Protein AF-A0A9Q8UTH2-F1 (afdb_monomer)

Solvent-accessible surface area (backbone atoms only — not comparable to full-atom values): 9030 Å² total; per-residue (Å²): 132,86,81,81,77,79,78,85,74,54,68,73,55,55,53,51,48,54,49,22,50,46,26,46,75,67,37,92,42,73,67,42,25,50,50,14,50,52,49,45,52,50,52,53,49,50,52,51,49,47,54,49,46,64,74,64,60,89,69,87,88,77,97,66,92,69,80,72,89,77,57,84,77,75,47,61,36,43,33,30,41,38,49,77,86,59,91,67,70,48,79,45,80,44,46,43,81,40,36,44,54,57,54,39,50,54,43,27,70,78,68,70,44,57,58,93,32,58,41,47,28,46,94,87,43,71,69,53,80,79,38,47,40,56,80,69,66,72,50,74,71,35,66,32,40,34,44,74,58,86,128

Nearest PDB structures (foldseek):
  6nya-assembly1_B  TM=9.283E-01  e=2.076E-08  Triticum aestivum
  7sbi-assembly2_B  TM=9.547E-01  e=2.253E-07  Gallus gallus
  7sbi-assembly1_A  TM=9.541E-01  e=3.283E-07  Gallus gallus
  5jne-assembly2_E  TM=8.008E-01  e=1.250E-05  Saccharomyces cerevisiae S288C
  2kd0-assembly1_A  TM=7.351E-01  e=2.341E-05  Arabidopsis thaliana

Foldseek 3Di:
DDDPPPPPDDLVLVVQLVCLVCQLVVPPDPVSNVVSVVSVVVSVVVVVVVVVCVVVPPDDDDPDDDDDPPCPVVFWAWEWEAEPVDDDIDIDIDGQFDWPVVVLVVCCRPVVADSVQWWKDFPNDTGDGPDGNVVVVQHHHGYIYTYGDDD

Secondary structure (DSSP, 8-state):
----------HHHHHHHHHHHHHHHH-SSHHHHHHHHHHHHHHHHHHHHHHHHHHH-SSS---S-PPPTTGGGSSEEEEEEEETT-S-PEEEEEETT-BHHHHHHHHHHHH---GGGEEEEETTEEPPTT-BGGGGT--TTEEEEEEEPP-

Sequence (151 aa):
MPINITIHTNWLTRRNIRHAQNEIEYGTTSAQRDAGRRALEKIAMEEIMESVKKAIGDSDNEIKSAPPAPARKALQVRIYVEPDFGGGRLGLWIKKEDTVQHLKNIILEEMEVPIERQRLLYLGSEFQDGQRMDRYHVDHDAVIELRVRMG

InterPro domains:
  IPR000626 Ubiquitin-like domain [PF00240] (90-150)
  IPR000626 Ubiquitin-like domain [PS50053] (75-151)
  IPR000626 Ubiquitin-like domain [SM00213] (77-149)
  IPR019954 Ubiquitin conserved site [PS00299] (104-129)
  IPR029071 Ubiquitin-like domain superfamily [SSF54236] (85-150)

Mean predicted aligned error: 15.64 Å

Organism: Passalora fulva (NCBI:txid5499)

pLDDT: mean 73.89, std 17.93, range [25.5, 95.31]

Structure (mmCIF, N/CA/C/O backbone):
data_AF-A0A9Q8UTH2-F1
#
_entry.id   AF-A0A9Q8UTH2-F1
#
loop_
_atom_site.group_PDB
_atom_site.id
_atom_site.type_symbol
_atom_site.label_atom_id
_atom_site.label_alt_id
_atom_site.label_comp_id
_atom_site.label_asym_id
_atom_site.label_entity_id
_atom_site.label_seq_id
_atom_site.pdbx_PDB_ins_code
_atom_site.Cartn_x
_atom_site.Cartn_y
_atom_site.Cartn_z
_atom_site.occupancy
_atom_site.B_iso_or_equiv
_atom_site.auth_seq_id
_atom_site.auth_comp_id
_atom_site.auth_asym_id
_atom_site.auth_atom_id
_atom_site.pdbx_PDB_model_num
ATOM 1 N N . MET A 1 1 ? 16.403 -10.011 28.851 1.00 35.34 1 MET A N 1
ATOM 2 C CA . MET A 1 1 ? 16.283 -9.137 27.664 1.00 35.34 1 MET A CA 1
ATOM 3 C C . MET A 1 1 ? 14.804 -9.063 27.318 1.00 35.34 1 MET A C 1
ATOM 5 O O . MET A 1 1 ? 14.230 -10.131 27.135 1.00 35.34 1 MET A O 1
ATOM 9 N N . PRO A 1 2 ? 14.147 -7.891 27.339 1.00 30.39 2 PRO A N 1
ATOM 10 C CA . PRO A 1 2 ? 12.735 -7.817 26.983 1.00 30.39 2 PRO A CA 1
ATOM 11 C C . PRO A 1 2 ? 12.578 -8.087 25.483 1.00 30.39 2 PRO A C 1
ATOM 13 O O . PRO A 1 2 ? 13.262 -7.485 24.656 1.00 30.39 2 PRO A O 1
ATOM 16 N N . ILE A 1 3 ? 11.710 -9.039 25.148 1.00 27.36 3 ILE A N 1
ATOM 17 C CA . ILE A 1 3 ? 11.340 -9.349 23.770 1.00 27.36 3 ILE A CA 1
ATOM 18 C C . ILE A 1 3 ? 10.485 -8.178 23.292 1.00 27.36 3 ILE A C 1
ATOM 20 O O . ILE A 1 3 ? 9.372 -7.978 23.773 1.00 27.36 3 ILE A O 1
ATOM 24 N N . ASN A 1 4 ? 11.033 -7.370 22.390 1.00 25.50 4 ASN A N 1
ATOM 25 C CA . ASN A 1 4 ? 10.319 -6.251 21.796 1.00 25.50 4 ASN A CA 1
ATOM 26 C C . ASN A 1 4 ? 9.349 -6.817 20.748 1.00 25.50 4 ASN A C 1
ATOM 28 O O . ASN A 1 4 ? 9.720 -7.039 19.596 1.00 25.50 4 ASN A O 1
ATOM 32 N N . ILE A 1 5 ? 8.132 -7.160 21.175 1.00 31.03 5 ILE A N 1
ATOM 33 C CA . ILE A 1 5 ? 7.080 -7.636 20.274 1.00 31.03 5 ILE A CA 1
ATOM 34 C C . ILE A 1 5 ? 6.469 -6.402 19.615 1.00 31.03 5 ILE A C 1
ATOM 36 O O . ILE A 1 5 ? 5.570 -5.765 20.155 1.00 31.03 5 ILE A O 1
ATOM 40 N N . THR A 1 6 ? 6.983 -6.031 18.446 1.00 37.22 6 THR A N 1
ATOM 41 C CA . THR A 1 6 ? 6.337 -5.027 17.601 1.00 37.22 6 THR A CA 1
ATOM 42 C C . THR A 1 6 ? 5.067 -5.642 17.015 1.00 37.22 6 THR A C 1
ATOM 44 O O . THR A 1 6 ? 5.124 -6.437 16.076 1.00 37.22 6 THR A O 1
ATOM 47 N N . ILE A 1 7 ? 3.912 -5.311 17.595 1.00 40.88 7 ILE A N 1
ATOM 48 C CA . ILE A 1 7 ? 2.605 -5.722 17.075 1.00 40.88 7 ILE A CA 1
ATOM 49 C C . ILE A 1 7 ? 2.335 -4.903 15.808 1.00 40.88 7 ILE A C 1
ATOM 51 O O . ILE A 1 7 ? 2.102 -3.695 15.857 1.00 40.88 7 ILE A O 1
ATOM 55 N N . HIS A 1 8 ? 2.406 -5.552 14.646 1.00 39.31 8 HIS A N 1
ATOM 56 C CA . HIS A 1 8 ? 1.970 -4.959 13.384 1.00 39.31 8 HIS A CA 1
ATOM 57 C C . HIS A 1 8 ? 0.437 -4.902 13.377 1.00 39.31 8 HIS A C 1
ATOM 59 O O . HIS A 1 8 ? -0.222 -5.834 12.930 1.00 39.31 8 HIS A O 1
ATOM 65 N N . THR A 1 9 ? -0.133 -3.823 13.909 1.00 52.94 9 THR A N 1
ATOM 66 C CA . THR A 1 9 ? -1.584 -3.599 13.900 1.00 52.94 9 THR A CA 1
ATOM 67 C C . THR A 1 9 ? -2.084 -3.302 12.483 1.00 52.94 9 THR A C 1
ATOM 69 O O . THR A 1 9 ? -1.476 -2.507 11.762 1.00 52.94 9 THR A O 1
ATOM 72 N N . ASN A 1 10 ? -3.182 -3.954 12.085 1.00 54.06 10 ASN A N 1
ATOM 73 C CA . ASN A 1 10 ? -3.866 -3.752 10.803 1.00 54.06 10 ASN A CA 1
ATOM 74 C C . ASN A 1 10 ? -4.514 -2.349 10.733 1.00 54.06 10 ASN A C 1
ATOM 76 O O . ASN A 1 10 ? -4.813 -1.734 11.759 1.00 54.06 10 ASN A O 1
ATOM 80 N N . TRP A 1 11 ? -4.740 -1.831 9.529 1.00 47.88 11 TRP A N 1
ATOM 81 C CA . TRP A 1 11 ? -5.174 -0.456 9.270 1.00 47.88 11 TRP A CA 1
ATOM 82 C C . TRP A 1 11 ? -6.530 -0.092 9.893 1.00 47.88 11 TRP A C 1
ATOM 84 O O . TRP A 1 11 ? -6.664 0.967 10.513 1.00 47.88 11 TRP A O 1
ATOM 94 N N . LEU A 1 12 ? -7.508 -1.007 9.824 1.00 45.81 12 LEU A N 1
ATOM 95 C CA . LEU A 1 12 ? -8.828 -0.859 10.451 1.00 45.81 12 LEU A CA 1
ATOM 96 C C . LEU A 1 12 ? -8.674 -0.624 11.953 1.00 45.81 12 LEU A C 1
ATOM 98 O O . LEU A 1 12 ? -9.324 0.243 12.535 1.00 45.81 12 LEU A O 1
ATOM 102 N N . THR A 1 13 ? -7.753 -1.361 12.566 1.00 63.75 13 THR A N 1
ATOM 103 C CA . THR A 1 13 ? -7.455 -1.277 13.991 1.00 63.75 13 THR A CA 1
ATOM 104 C C . THR A 1 13 ? -6.806 0.061 14.337 1.00 63.75 13 THR A C 1
ATOM 106 O O . THR A 1 13 ? -7.239 0.716 15.279 1.00 63.75 13 THR A O 1
ATOM 109 N N . ARG A 1 14 ? -5.844 0.544 13.537 1.00 64.31 14 ARG A N 1
ATOM 110 C CA . ARG A 1 14 ? -5.199 1.858 13.747 1.00 64.31 14 ARG A CA 1
ATOM 111 C C . ARG A 1 14 ? -6.181 3.024 13.630 1.00 64.31 14 ARG A C 1
ATOM 113 O O . ARG A 1 14 ? -6.168 3.921 14.473 1.00 64.31 14 ARG A O 1
ATOM 120 N N . ARG A 1 15 ? -7.057 2.999 12.621 1.00 61.31 15 ARG A N 1
ATOM 121 C CA . ARG A 1 15 ? -8.100 4.017 12.421 1.00 61.31 15 ARG A CA 1
ATOM 122 C C . ARG A 1 15 ? -9.114 4.020 13.566 1.00 61.31 15 ARG A C 1
ATOM 124 O O . ARG A 1 15 ? -9.437 5.087 14.085 1.00 61.31 15 ARG A O 1
ATOM 131 N N . ASN A 1 16 ? -9.566 2.842 13.998 1.00 67.75 16 ASN A N 1
ATOM 132 C CA . ASN A 1 16 ? -10.516 2.712 15.104 1.00 67.75 16 ASN A CA 1
ATOM 133 C C . ASN A 1 16 ? -9.908 3.146 16.446 1.00 67.75 16 ASN A C 1
ATOM 135 O O . ASN A 1 16 ? -10.586 3.810 17.226 1.00 67.75 16 ASN A O 1
ATOM 139 N N . ILE A 1 17 ? -8.625 2.854 16.691 1.00 73.12 17 ILE A N 1
ATOM 140 C CA . ILE A 1 17 ? -7.897 3.346 17.871 1.00 73.12 17 ILE A CA 1
ATOM 141 C C . ILE A 1 17 ? -7.834 4.874 17.859 1.00 73.12 17 ILE A C 1
ATOM 143 O O . ILE A 1 17 ? -8.154 5.502 18.864 1.00 73.12 17 ILE A O 1
ATOM 147 N N . ARG A 1 18 ? -7.477 5.482 16.721 1.00 69.69 18 ARG A N 1
ATOM 148 C CA . ARG A 1 18 ? -7.377 6.942 16.595 1.00 69.69 18 ARG A CA 1
ATOM 149 C C . ARG A 1 18 ? -8.727 7.631 16.808 1.00 69.69 18 ARG A C 1
ATOM 151 O O . ARG A 1 18 ? -8.786 8.651 17.485 1.00 69.69 18 ARG A O 1
ATOM 158 N N . HIS A 1 19 ? -9.809 7.059 16.280 1.00 69.25 19 HIS A N 1
ATOM 159 C CA . HIS A 1 19 ? -11.166 7.559 16.510 1.00 69.25 19 HIS A CA 1
ATOM 160 C C . HIS A 1 19 ? -11.571 7.449 17.985 1.00 69.25 19 HIS A C 1
ATOM 162 O O . HIS A 1 19 ? -12.010 8.430 18.578 1.00 69.25 19 HIS A O 1
ATOM 168 N N . ALA A 1 20 ? -11.350 6.287 18.601 1.00 72.38 20 ALA A N 1
ATOM 169 C CA . ALA A 1 20 ? -11.691 6.059 20.000 1.00 72.38 20 ALA A CA 1
ATOM 170 C C . ALA A 1 20 ? -10.867 6.945 20.956 1.00 72.38 20 ALA A C 1
ATOM 172 O O . ALA A 1 20 ? -11.402 7.463 21.932 1.00 72.38 20 ALA A O 1
ATOM 173 N N . GLN A 1 21 ? -9.587 7.189 20.655 1.00 71.50 21 GLN A N 1
ATOM 174 C CA . GLN A 1 21 ? -8.749 8.153 21.379 1.00 71.50 21 GLN A CA 1
ATOM 175 C C . GLN A 1 21 ? -9.274 9.586 21.234 1.00 71.50 21 GLN A C 1
ATOM 177 O O . GLN A 1 21 ? -9.373 10.304 22.227 1.00 71.50 21 GLN A O 1
ATOM 182 N N . ASN A 1 22 ? -9.686 9.978 20.026 1.00 68.81 22 ASN A N 1
ATOM 183 C CA . ASN A 1 22 ? -10.282 11.285 19.768 1.00 68.81 22 ASN A CA 1
ATOM 184 C C . ASN A 1 22 ? -11.600 11.484 20.546 1.00 68.81 22 ASN A C 1
ATOM 186 O O . ASN A 1 22 ? -11.848 12.565 21.070 1.00 68.81 22 ASN A O 1
ATOM 190 N N . GLU A 1 23 ? -12.420 10.440 20.694 1.00 74.81 23 GLU A N 1
ATOM 191 C CA . GLU A 1 23 ? -13.649 10.479 21.503 1.00 74.81 23 GLU A CA 1
ATOM 192 C C . GLU A 1 23 ? -13.378 10.587 23.012 1.00 74.81 23 GLU A C 1
ATOM 194 O O . GLU A 1 23 ? -14.158 11.207 23.737 1.00 74.81 23 GLU A O 1
ATOM 199 N N . ILE A 1 24 ? -12.263 10.037 23.499 1.00 70.06 24 ILE A N 1
ATOM 200 C CA . ILE A 1 24 ? -11.832 10.180 24.899 1.00 70.06 24 ILE A CA 1
ATOM 201 C C . ILE A 1 24 ? -11.295 11.592 25.160 1.00 70.06 24 ILE A C 1
ATOM 203 O O . ILE A 1 24 ? -11.647 12.210 26.169 1.00 70.06 24 ILE A O 1
ATOM 207 N N . GLU A 1 25 ? -10.463 12.106 24.257 1.00 72.06 25 GLU A N 1
ATOM 208 C CA . GLU A 1 25 ? -9.769 13.386 24.415 1.00 72.06 25 GLU A CA 1
ATOM 209 C C . GLU A 1 25 ? -10.712 14.578 24.175 1.00 72.06 25 GLU A C 1
ATOM 211 O O . GLU A 1 25 ? -10.821 15.474 25.017 1.00 72.06 25 GLU A O 1
ATOM 216 N N . TYR A 1 26 ? -11.498 14.534 23.096 1.00 72.62 26 TYR A N 1
ATOM 217 C CA . TYR A 1 26 ? -12.342 15.643 22.632 1.00 72.62 26 TYR A CA 1
ATOM 218 C C . TYR A 1 26 ? -13.848 15.405 22.811 1.00 72.62 26 TYR A C 1
ATOM 220 O O . TYR A 1 26 ? -14.659 16.247 22.424 1.00 72.62 26 TYR A O 1
ATOM 228 N N . GLY A 1 27 ? -14.257 14.286 23.418 1.00 71.19 27 GLY A N 1
ATOM 229 C CA . GLY A 1 27 ? -15.665 14.006 23.700 1.00 71.19 27 GLY A CA 1
ATOM 230 C C . GLY A 1 27 ? -16.301 15.083 24.580 1.00 71.19 27 GLY A C 1
ATOM 231 O O . GLY A 1 27 ? -15.842 15.362 25.687 1.00 71.19 27 GLY A O 1
ATOM 232 N N . THR A 1 28 ? -17.391 15.681 24.102 1.00 72.31 28 THR A N 1
ATOM 233 C CA . THR A 1 28 ? -18.099 16.762 24.817 1.00 72.31 28 THR A CA 1
ATOM 234 C C . THR A 1 28 ? -18.967 16.248 25.964 1.00 72.31 28 THR A C 1
ATOM 236 O O . THR A 1 28 ? -19.280 16.989 26.894 1.00 72.31 28 THR A O 1
ATOM 239 N N . THR A 1 29 ? -19.322 14.962 25.932 1.00 80.75 29 THR A N 1
ATOM 240 C CA . THR A 1 29 ? -20.180 14.314 26.928 1.00 80.75 29 THR A CA 1
ATOM 241 C C . THR A 1 29 ? -19.471 13.144 27.602 1.00 80.75 29 THR A C 1
ATOM 243 O O . THR A 1 29 ? -18.635 12.467 27.000 1.00 80.75 29 THR A O 1
ATOM 246 N N . SER A 1 30 ? -19.838 12.861 28.857 1.00 76.06 30 SER A N 1
ATOM 247 C CA . SER A 1 30 ? -19.308 11.697 29.587 1.00 76.06 30 SER A CA 1
ATOM 248 C C . SER A 1 30 ? -19.567 10.387 28.838 1.00 76.06 30 SER A C 1
ATOM 250 O O . SER A 1 30 ? -18.696 9.527 28.800 1.00 76.06 30 SER A O 1
ATOM 252 N N . ALA A 1 31 ? -20.728 10.265 28.186 1.00 79.00 31 ALA A N 1
ATOM 253 C CA . ALA A 1 31 ? -21.092 9.090 27.400 1.00 79.00 31 ALA A CA 1
ATOM 254 C C . ALA A 1 31 ? -20.175 8.878 26.182 1.00 79.00 31 ALA A C 1
ATOM 256 O O . ALA A 1 31 ? -19.817 7.741 25.893 1.00 79.00 31 ALA A O 1
ATOM 257 N N . GLN A 1 32 ? -19.753 9.951 25.500 1.00 69.25 32 GLN A N 1
ATOM 258 C CA . GLN A 1 32 ? -18.815 9.863 24.371 1.00 69.25 32 GLN A CA 1
ATOM 259 C C . GLN A 1 32 ? -17.421 9.412 24.818 1.00 69.25 32 GLN A C 1
ATOM 261 O O . GLN A 1 32 ? -16.828 8.532 24.199 1.00 69.25 32 GLN A O 1
ATOM 266 N N . ARG A 1 33 ? -16.925 9.946 25.939 1.00 71.38 33 ARG A N 1
ATOM 267 C CA . ARG A 1 33 ? -15.632 9.524 26.495 1.00 71.38 33 ARG A CA 1
ATOM 268 C C . ARG A 1 33 ? -15.659 8.071 26.978 1.00 71.38 33 ARG A C 1
ATOM 270 O O . ARG A 1 33 ? -14.694 7.339 26.772 1.00 71.38 33 ARG A O 1
ATOM 277 N N . ASP A 1 34 ? -16.764 7.638 27.589 1.00 79.56 34 ASP A N 1
ATOM 278 C CA . ASP A 1 34 ? -16.972 6.237 27.976 1.00 79.56 34 ASP A CA 1
ATOM 279 C C . ASP A 1 34 ? -17.105 5.301 26.770 1.00 79.56 34 ASP A C 1
ATOM 281 O O . ASP A 1 34 ? -16.583 4.186 26.804 1.00 79.56 34 ASP A O 1
ATOM 285 N N . ALA A 1 35 ? -17.746 5.745 25.687 1.00 74.25 35 ALA A N 1
ATOM 286 C CA . ALA A 1 35 ? -17.822 4.988 24.441 1.00 74.25 35 ALA A CA 1
ATOM 287 C C . ALA A 1 35 ? -16.430 4.773 23.826 1.00 74.25 35 ALA A C 1
ATOM 289 O O . ALA A 1 35 ? -16.089 3.638 23.491 1.00 74.25 35 ALA A O 1
ATOM 290 N N . GLY A 1 36 ? -15.596 5.819 23.773 1.00 71.81 36 GLY A N 1
ATOM 291 C CA . GLY A 1 36 ? -14.212 5.712 23.308 1.00 71.81 36 GLY A CA 1
ATOM 292 C C . GLY A 1 36 ? -13.367 4.760 24.166 1.00 71.81 36 GLY A C 1
ATOM 293 O O . GLY A 1 36 ? -12.662 3.905 23.630 1.00 71.81 36 GLY A O 1
ATOM 294 N N . ARG A 1 37 ? -13.495 4.814 25.504 1.00 74.88 37 ARG A N 1
ATOM 295 C CA . ARG A 1 37 ? -12.808 3.864 26.406 1.00 74.88 37 ARG A CA 1
ATOM 296 C C . ARG A 1 37 ? -13.225 2.415 26.152 1.00 74.88 37 ARG A C 1
ATOM 298 O O . ARG A 1 37 ? -12.367 1.551 25.993 1.00 74.88 37 ARG A O 1
ATOM 305 N N . ARG A 1 38 ? -14.531 2.161 26.034 1.00 76.00 38 ARG A N 1
ATOM 306 C CA . ARG A 1 38 ? -15.076 0.823 25.743 1.00 76.00 38 ARG A CA 1
ATOM 307 C C . ARG A 1 38 ? -14.650 0.302 24.375 1.00 76.00 38 ARG A C 1
ATOM 309 O O . ARG A 1 38 ? -14.408 -0.894 24.227 1.00 76.00 38 ARG A O 1
ATOM 316 N N . ALA A 1 39 ? -14.559 1.179 23.378 1.00 72.50 39 ALA A N 1
ATOM 317 C CA . ALA A 1 39 ? -14.074 0.819 22.053 1.00 72.50 39 ALA A CA 1
ATOM 318 C C . ALA A 1 39 ? -12.599 0.387 22.098 1.00 72.50 39 ALA A C 1
ATOM 320 O O . ALA A 1 39 ? -12.266 -0.655 21.536 1.00 72.50 39 ALA A O 1
ATOM 321 N N . LEU A 1 40 ? -11.740 1.116 22.822 1.00 71.88 40 LEU A N 1
ATOM 322 C CA . LEU A 1 40 ? -10.339 0.723 23.020 1.00 71.88 40 LEU A CA 1
ATOM 323 C C . LEU A 1 40 ? -10.202 -0.599 23.784 1.00 71.88 40 LEU A C 1
ATOM 325 O O . LEU A 1 40 ? -9.428 -1.454 23.361 1.00 71.88 40 LEU A O 1
ATOM 329 N N . GLU A 1 41 ? -10.971 -0.803 24.859 1.00 77.88 41 GLU A N 1
ATOM 330 C CA . GLU A 1 41 ? -10.983 -2.079 25.592 1.00 77.88 41 GLU A CA 1
ATOM 331 C C . GLU A 1 41 ? -11.407 -3.246 24.699 1.00 77.88 41 GLU A C 1
ATOM 333 O O . GLU A 1 41 ? -10.785 -4.306 24.731 1.00 77.88 41 GLU A O 1
ATOM 338 N N . LYS A 1 42 ? -12.431 -3.053 23.861 1.00 76.56 42 LYS A N 1
ATOM 339 C CA . LYS A 1 42 ? -12.892 -4.079 22.923 1.00 76.56 42 LYS A CA 1
ATOM 340 C C . LYS A 1 42 ? -11.817 -4.425 21.890 1.00 76.56 42 LYS A C 1
ATOM 342 O O . LYS A 1 42 ? -11.605 -5.603 21.624 1.00 76.56 42 LYS A O 1
ATOM 347 N N . ILE A 1 43 ? -11.132 -3.419 21.343 1.00 75.62 43 ILE A N 1
ATOM 348 C CA . ILE A 1 43 ? -10.040 -3.610 20.378 1.00 75.62 43 ILE A CA 1
ATOM 349 C C . ILE A 1 43 ? -8.874 -4.369 21.027 1.00 75.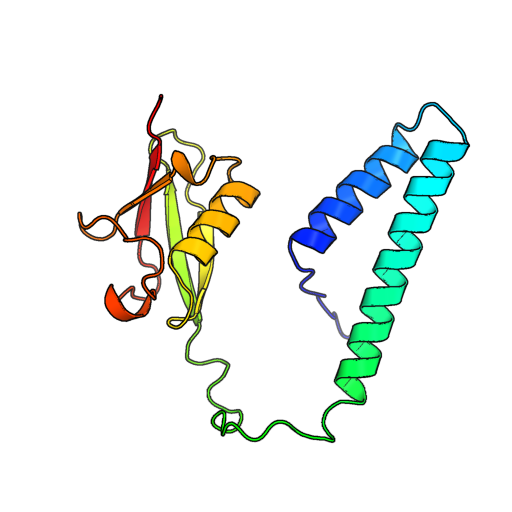62 43 ILE A C 1
ATOM 351 O O . ILE A 1 43 ? -8.396 -5.350 20.464 1.00 75.62 43 ILE A O 1
ATOM 355 N N . ALA A 1 44 ? -8.457 -3.968 22.231 1.00 73.56 44 ALA A N 1
ATOM 356 C CA . ALA A 1 44 ? -7.391 -4.646 22.968 1.00 73.56 44 ALA A CA 1
ATOM 357 C C . ALA A 1 44 ? -7.759 -6.101 23.306 1.00 73.56 44 ALA A C 1
ATOM 359 O O . ALA A 1 44 ? -6.940 -7.006 23.153 1.00 73.56 44 ALA A O 1
ATOM 360 N N . MET A 1 45 ? -9.005 -6.343 23.723 1.00 71.50 45 MET A N 1
ATOM 361 C CA . MET A 1 45 ? -9.501 -7.686 24.020 1.00 71.50 45 MET A CA 1
ATOM 362 C C . MET A 1 45 ? -9.530 -8.570 22.768 1.00 71.50 45 MET A C 1
ATOM 364 O O . MET A 1 45 ? -9.151 -9.736 22.833 1.00 71.50 45 MET A O 1
ATOM 368 N N . GLU A 1 46 ? -9.953 -8.032 21.623 1.00 71.94 46 GLU A N 1
ATOM 369 C CA . GLU A 1 46 ? -9.989 -8.760 20.352 1.00 71.94 46 GLU A CA 1
ATOM 370 C C . GLU A 1 46 ? -8.578 -9.125 19.865 1.00 71.94 46 GLU A C 1
ATOM 372 O O . GLU A 1 46 ? -8.366 -10.249 19.420 1.00 71.94 46 GLU A O 1
ATOM 377 N N . GLU A 1 47 ? -7.592 -8.245 20.057 1.00 68.75 47 GLU A N 1
ATOM 378 C CA . GLU A 1 47 ? -6.182 -8.494 19.725 1.00 68.75 47 GLU A CA 1
ATOM 379 C C . GLU A 1 47 ? -5.538 -9.561 20.630 1.00 68.75 47 GLU A C 1
ATOM 381 O O . GLU A 1 47 ? -4.831 -10.462 20.157 1.00 68.75 47 GLU A O 1
ATOM 386 N N . ILE A 1 48 ? -5.829 -9.511 21.935 1.00 70.81 48 ILE A N 1
ATOM 387 C CA . ILE A 1 48 ? -5.426 -10.555 22.887 1.00 70.81 48 ILE A CA 1
ATOM 388 C C . ILE A 1 48 ? -6.068 -11.886 22.489 1.00 70.81 48 ILE A C 1
ATOM 390 O O . ILE A 1 48 ? -5.382 -12.905 22.411 1.00 70.81 48 ILE A O 1
ATOM 394 N N . MET A 1 49 ? -7.367 -11.890 22.185 1.00 62.78 49 MET A N 1
ATOM 395 C CA . MET A 1 49 ? -8.090 -13.094 21.780 1.00 62.78 49 MET A CA 1
ATOM 396 C C . MET A 1 49 ? -7.617 -13.641 20.433 1.00 62.78 49 MET A C 1
ATOM 398 O O . MET A 1 49 ? -7.582 -14.855 20.262 1.00 62.78 49 MET A O 1
ATOM 402 N N . GLU A 1 50 ? -7.222 -12.794 19.484 1.00 65.62 50 GLU A N 1
ATOM 403 C CA . GLU A 1 50 ? -6.613 -13.220 18.222 1.00 65.62 50 GLU A CA 1
ATOM 404 C C . GLU A 1 50 ? -5.235 -13.845 18.455 1.00 65.62 50 GLU A C 1
ATOM 406 O O . GLU A 1 50 ? -4.937 -14.904 17.903 1.00 65.62 50 GLU A O 1
ATOM 411 N N . SER A 1 51 ? -4.428 -13.261 19.341 1.00 61.53 51 SER A N 1
ATOM 412 C CA . SER A 1 51 ? -3.140 -13.835 19.743 1.00 61.53 51 SER A CA 1
ATOM 413 C C . SER A 1 51 ? -3.311 -15.196 20.425 1.00 61.53 51 SER A C 1
ATOM 415 O O . SER A 1 51 ? -2.582 -16.137 20.114 1.00 61.53 51 SER A O 1
ATOM 417 N N . VAL A 1 52 ? -4.317 -15.334 21.295 1.00 64.31 52 VAL A N 1
ATOM 418 C CA . VAL A 1 52 ? -4.683 -16.604 21.943 1.00 64.31 52 VAL A CA 1
ATOM 419 C C . VAL A 1 52 ? -5.199 -17.617 20.914 1.00 64.31 52 VAL A C 1
ATOM 421 O O . VAL A 1 52 ? -4.733 -18.752 20.898 1.00 64.31 52 VAL A O 1
ATOM 424 N N . LYS A 1 53 ? -6.090 -17.221 19.996 1.00 62.72 53 LYS A N 1
ATOM 425 C CA . LYS A 1 53 ? -6.580 -18.087 18.906 1.00 62.72 53 LYS A CA 1
ATOM 426 C C . LYS A 1 53 ? -5.452 -18.550 17.996 1.00 62.72 53 LYS A C 1
ATOM 428 O O . LYS A 1 53 ? -5.429 -19.709 17.614 1.00 62.72 53 LYS A O 1
ATOM 433 N N . LYS A 1 54 ? -4.502 -17.677 17.674 1.00 62.34 54 LYS A N 1
ATOM 434 C CA . LYS A 1 54 ? -3.327 -18.010 16.867 1.00 62.34 54 LYS A CA 1
ATOM 435 C C . LYS A 1 54 ? -2.378 -18.967 17.590 1.00 62.34 54 LYS A C 1
ATOM 437 O O . LYS A 1 54 ? -1.781 -19.812 16.942 1.00 62.34 54 LYS A O 1
ATOM 442 N N . ALA A 1 55 ? -2.249 -18.848 18.910 1.00 61.44 55 ALA A N 1
ATOM 443 C CA . ALA A 1 55 ? -1.459 -19.773 19.723 1.00 61.44 55 ALA A CA 1
ATOM 444 C C . ALA A 1 55 ? -2.136 -21.144 19.913 1.00 61.44 55 ALA A C 1
ATOM 446 O O . ALA A 1 55 ? -1.448 -22.125 20.181 1.00 61.44 55 ALA A O 1
ATOM 447 N N . ILE A 1 56 ? -3.465 -21.215 19.780 1.00 60.34 56 ILE A N 1
ATOM 448 C CA . ILE A 1 56 ? -4.255 -22.449 19.936 1.00 60.34 56 ILE A CA 1
ATOM 449 C C . ILE A 1 56 ? -4.608 -23.091 18.569 1.00 60.34 56 ILE A C 1
ATOM 451 O O . ILE A 1 56 ? -4.850 -24.290 18.496 1.00 60.34 56 ILE A O 1
ATOM 455 N N . GLY A 1 57 ? -4.616 -22.323 17.474 1.00 50.25 57 GLY A N 1
ATOM 456 C CA . GLY A 1 57 ? -5.225 -22.656 16.177 1.00 50.25 57 GLY A CA 1
ATOM 457 C C . GLY A 1 57 ? -4.334 -23.325 15.125 1.00 50.25 57 GLY A C 1
ATOM 458 O O . GLY A 1 57 ? -4.526 -23.072 13.939 1.00 50.25 57 GLY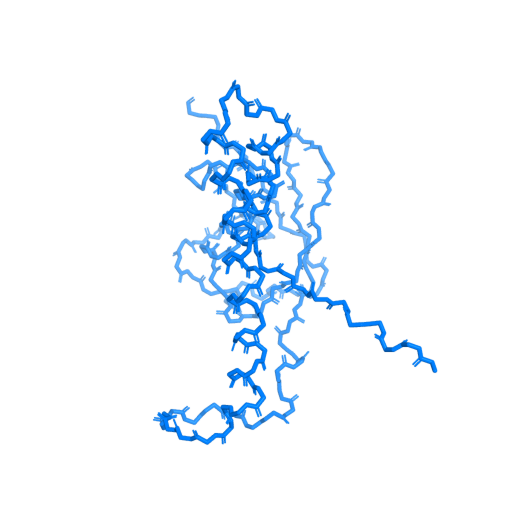 A O 1
ATOM 459 N N . ASP A 1 58 ? -3.397 -24.185 15.526 1.00 50.28 58 ASP A N 1
ATOM 460 C CA . ASP A 1 58 ? -2.735 -25.135 14.610 1.00 50.28 58 ASP A CA 1
ATOM 461 C C . ASP A 1 58 ? -3.465 -26.499 14.552 1.00 50.28 58 ASP A C 1
ATOM 463 O O . ASP A 1 58 ? -2.936 -27.478 14.028 1.00 50.28 58 ASP A O 1
ATOM 467 N N . SER A 1 59 ? -4.693 -26.609 15.071 1.00 52.41 59 SER A N 1
ATOM 468 C CA . SER A 1 59 ? -5.516 -27.816 14.914 1.00 52.41 59 SER A CA 1
ATOM 469 C C . SER A 1 59 ? -6.916 -27.497 14.390 1.00 52.41 59 SER A C 1
ATOM 471 O O . SER A 1 59 ? -7.677 -26.752 15.000 1.00 52.41 59 SER A O 1
ATOM 473 N N . ASP A 1 60 ? -7.180 -28.116 13.237 1.00 46.53 60 ASP A N 1
ATOM 474 C CA . ASP A 1 60 ? -8.457 -28.372 12.565 1.00 46.53 60 ASP A CA 1
ATOM 475 C C . ASP A 1 60 ? -8.949 -27.421 11.450 1.00 46.53 60 ASP A C 1
ATOM 477 O O . ASP A 1 60 ? -9.727 -26.492 11.639 1.00 46.53 60 ASP A O 1
ATOM 481 N N . ASN A 1 61 ? -8.577 -27.853 10.233 1.00 46.66 61 ASN A N 1
ATOM 482 C CA . ASN A 1 61 ? -9.480 -28.190 9.124 1.00 46.66 61 ASN A CA 1
ATOM 483 C C . ASN A 1 61 ? -9.904 -27.087 8.134 1.00 46.66 61 ASN A C 1
ATOM 485 O O . ASN A 1 61 ? -11.028 -26.598 8.164 1.00 46.66 61 ASN A O 1
ATOM 489 N N . GLU A 1 62 ? -9.064 -26.858 7.116 1.00 43.84 62 GLU A N 1
ATOM 490 C CA . GLU A 1 62 ? -9.558 -26.680 5.743 1.00 43.84 62 GLU A CA 1
ATOM 491 C C . GLU A 1 62 ? -8.554 -27.269 4.732 1.00 43.84 62 GLU A C 1
ATOM 493 O O . GLU A 1 62 ? -7.438 -26.780 4.545 1.00 43.84 62 GLU A O 1
ATOM 498 N N . ILE A 1 63 ? -8.943 -28.369 4.081 1.00 47.41 63 ILE A N 1
ATOM 499 C CA . ILE A 1 63 ? -8.203 -28.988 2.976 1.00 47.41 63 ILE A CA 1
ATOM 500 C C . ILE A 1 63 ? -8.368 -28.108 1.730 1.00 47.41 63 ILE A C 1
ATOM 502 O O . ILE A 1 63 ? -9.263 -28.320 0.918 1.00 47.41 63 ILE A O 1
ATOM 506 N N . LYS A 1 64 ? -7.461 -27.148 1.548 1.00 43.31 64 LYS A N 1
ATOM 507 C CA . LYS A 1 64 ? -6.923 -26.763 0.234 1.00 43.31 64 LYS A CA 1
ATOM 508 C C . LYS A 1 64 ? -5.437 -26.532 0.432 1.00 43.31 64 LYS A C 1
ATOM 510 O O . LYS A 1 64 ? -5.041 -25.573 1.081 1.00 43.31 64 LYS A O 1
ATOM 515 N N . SER A 1 65 ? -4.638 -27.469 -0.061 1.00 45.97 65 SER A N 1
ATOM 516 C CA . SER A 1 65 ? -3.193 -27.585 0.129 1.00 45.97 65 SER A CA 1
ATOM 517 C C . SER A 1 65 ? -2.447 -26.274 -0.157 1.00 45.97 65 SER A C 1
ATOM 519 O O . SER A 1 65 ? -1.990 -26.034 -1.272 1.00 45.97 65 SER A O 1
ATOM 521 N N . ALA A 1 66 ? -2.311 -25.420 0.857 1.00 45.94 66 ALA A N 1
ATOM 522 C CA . ALA A 1 66 ? -1.358 -24.324 0.850 1.00 45.94 66 ALA A CA 1
ATOM 523 C C . ALA A 1 66 ? 0.040 -24.927 1.077 1.00 45.94 66 ALA A C 1
ATOM 525 O O . ALA A 1 66 ? 0.192 -25.754 1.983 1.00 45.94 66 ALA A O 1
ATOM 526 N N . PRO A 1 67 ? 1.058 -24.569 0.273 1.00 44.41 67 PRO A N 1
ATOM 527 C CA . PRO A 1 67 ? 2.389 -25.135 0.435 1.00 44.41 67 PRO A CA 1
ATOM 528 C C . PRO A 1 67 ? 2.924 -24.887 1.857 1.00 44.41 67 PRO A C 1
ATOM 530 O O . PRO A 1 67 ? 2.684 -23.810 2.419 1.00 44.41 67 PRO A O 1
ATOM 533 N N . PRO A 1 68 ? 3.638 -25.865 2.452 1.00 38.94 68 PRO A N 1
ATOM 534 C CA . PRO A 1 68 ? 4.116 -25.774 3.826 1.00 38.94 68 PRO A CA 1
ATOM 535 C C . PRO A 1 68 ? 5.062 -24.580 3.980 1.00 38.94 68 PRO A C 1
ATOM 537 O O . PRO A 1 68 ? 5.739 -24.173 3.036 1.00 38.94 68 PRO A O 1
ATOM 540 N N . ALA A 1 69 ? 5.083 -23.992 5.174 1.00 46.50 69 ALA A N 1
ATOM 541 C CA . ALA A 1 69 ? 5.876 -22.816 5.510 1.00 46.50 69 ALA A CA 1
ATOM 542 C C . ALA A 1 69 ? 7.386 -23.135 5.476 1.00 46.50 69 ALA A C 1
ATOM 544 O O . ALA A 1 69 ? 7.951 -23.600 6.462 1.00 46.50 69 ALA A O 1
ATOM 545 N N . PRO A 1 70 ? 8.034 -22.923 4.319 1.00 45.44 70 PRO A N 1
ATOM 546 C CA . PRO A 1 70 ? 9.050 -21.873 4.221 1.00 45.44 70 PRO A CA 1
ATOM 547 C C . PRO A 1 70 ? 8.779 -20.817 3.124 1.00 45.44 70 PRO A C 1
ATOM 549 O O . PRO A 1 70 ? 9.545 -19.867 2.996 1.00 45.44 70 PRO A O 1
ATOM 552 N N . ALA A 1 71 ? 7.673 -20.901 2.371 1.00 46.97 71 ALA A N 1
ATOM 553 C CA . ALA A 1 71 ? 7.399 -19.994 1.240 1.00 46.97 71 ALA A CA 1
ATOM 554 C C . ALA A 1 71 ? 6.769 -18.626 1.603 1.00 46.97 71 ALA A C 1
ATOM 556 O O . ALA A 1 71 ? 6.838 -17.683 0.817 1.00 46.97 71 ALA A O 1
ATOM 557 N N . ARG A 1 72 ? 6.183 -18.457 2.801 1.00 48.31 72 ARG A N 1
ATOM 558 C CA . ARG A 1 72 ? 5.430 -17.232 3.174 1.00 48.31 72 ARG A CA 1
ATOM 559 C C . ARG A 1 72 ? 6.279 -15.951 3.278 1.00 48.31 72 ARG A C 1
ATOM 561 O O . ARG A 1 72 ? 5.728 -14.854 3.209 1.00 48.31 72 ARG A O 1
ATOM 568 N N . LYS A 1 73 ? 7.603 -16.070 3.431 1.00 43.25 73 LYS A N 1
ATOM 569 C CA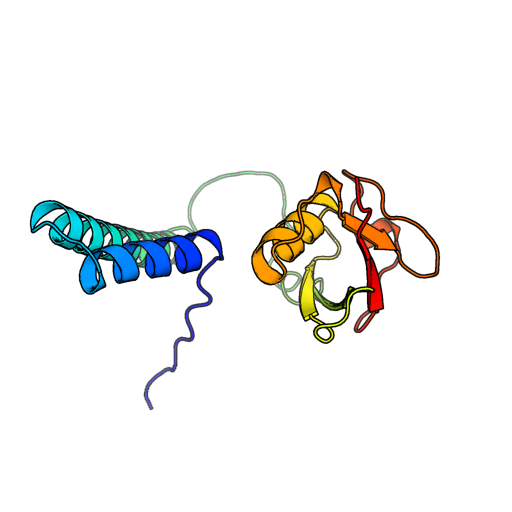 . LYS A 1 73 ? 8.542 -14.929 3.447 1.00 43.25 73 LYS A CA 1
ATOM 570 C C . LYS A 1 73 ? 9.096 -14.564 2.061 1.00 43.25 73 LYS A C 1
ATOM 572 O O . LYS A 1 73 ? 9.668 -13.492 1.930 1.00 43.25 73 LYS A O 1
ATOM 577 N N . ALA A 1 74 ? 8.916 -15.411 1.045 1.00 51.72 74 ALA A N 1
ATOM 578 C CA . ALA A 1 74 ? 9.585 -15.283 -0.255 1.00 51.72 74 ALA A CA 1
ATOM 579 C C . ALA A 1 74 ? 8.749 -14.589 -1.354 1.00 51.72 74 ALA A C 1
ATOM 581 O O . ALA A 1 74 ? 9.220 -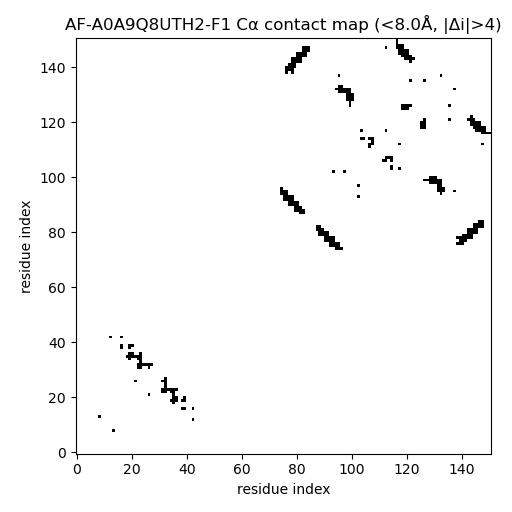14.457 -2.479 1.00 51.72 74 ALA A O 1
ATOM 582 N N . LEU A 1 75 ? 7.518 -14.156 -1.054 1.00 68.62 75 LEU A N 1
ATOM 583 C CA . LEU A 1 75 ? 6.586 -13.595 -2.051 1.00 68.62 75 LEU A CA 1
ATOM 584 C C . LEU A 1 75 ? 6.217 -12.127 -1.809 1.00 68.62 75 LEU A C 1
ATOM 586 O O . LEU A 1 75 ? 5.467 -11.551 -2.596 1.00 68.62 75 LEU A O 1
ATOM 590 N N . GLN A 1 76 ? 6.739 -11.527 -0.736 1.00 78.44 76 GLN A N 1
ATOM 591 C CA . GLN A 1 76 ? 6.559 -10.105 -0.468 1.00 78.44 76 GLN A CA 1
ATOM 592 C C . GLN A 1 76 ? 7.647 -9.303 -1.173 1.00 78.44 76 GLN A C 1
ATOM 594 O O . GLN A 1 76 ? 8.834 -9.587 -1.017 1.00 78.44 76 GLN A O 1
ATOM 599 N N . VAL A 1 77 ? 7.235 -8.296 -1.930 1.00 86.00 77 VAL A N 1
ATOM 600 C CA . VAL A 1 77 ? 8.120 -7.335 -2.583 1.00 86.00 77 VAL A CA 1
ATOM 601 C C . VAL A 1 77 ? 7.831 -5.949 -2.030 1.00 86.00 77 VAL A C 1
ATOM 603 O O . VAL A 1 77 ? 6.680 -5.603 -1.751 1.00 86.00 77 VAL A O 1
ATOM 606 N N . ARG A 1 78 ? 8.887 -5.158 -1.844 1.00 88.94 78 ARG A N 1
ATOM 607 C CA . ARG A 1 78 ? 8.737 -3.738 -1.558 1.00 88.94 78 ARG A CA 1
ATOM 608 C C . ARG A 1 78 ? 8.497 -3.004 -2.866 1.00 88.94 78 ARG A C 1
ATOM 610 O O . ARG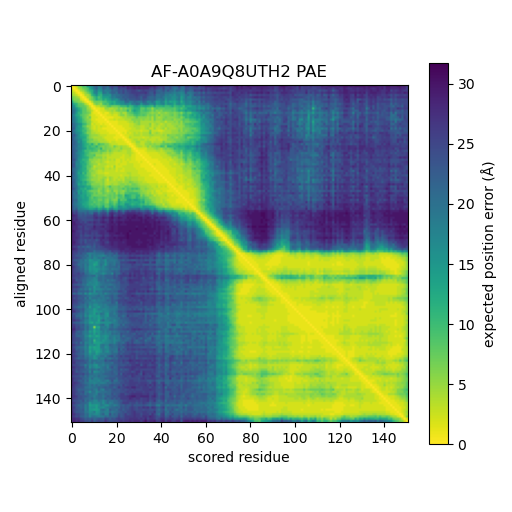 A 1 78 ? 9.190 -3.265 -3.843 1.00 88.94 78 ARG A O 1
ATOM 617 N N . ILE A 1 79 ? 7.552 -2.084 -2.861 1.00 92.25 79 ILE A N 1
ATOM 618 C CA . ILE A 1 79 ? 7.260 -1.176 -3.966 1.00 92.25 79 ILE A CA 1
ATOM 619 C C . ILE A 1 79 ? 7.201 0.254 -3.439 1.00 92.25 79 ILE A C 1
ATOM 621 O O . ILE A 1 79 ? 7.056 0.484 -2.235 1.00 92.25 79 ILE A O 1
ATOM 625 N N . TYR A 1 80 ? 7.275 1.213 -4.349 1.00 93.31 80 TYR A N 1
ATOM 626 C CA . TYR A 1 80 ? 7.059 2.621 -4.070 1.00 93.31 80 TYR A CA 1
ATOM 627 C C . TYR A 1 80 ? 5.876 3.126 -4.883 1.00 93.31 80 TYR A C 1
ATOM 629 O O . TYR A 1 80 ? 5.778 2.841 -6.071 1.00 93.31 80 TYR A O 1
ATOM 637 N N . VAL A 1 81 ? 4.997 3.894 -4.254 1.00 94.06 81 VAL A N 1
ATOM 638 C CA . VAL A 1 81 ? 3.931 4.632 -4.929 1.00 94.06 81 VAL A CA 1
ATOM 639 C C . VAL A 1 81 ? 4.328 6.100 -4.959 1.00 94.06 81 VAL A C 1
ATOM 641 O O . VAL A 1 81 ? 4.620 6.681 -3.913 1.00 94.06 81 VAL A O 1
ATOM 644 N N . GLU A 1 82 ? 4.363 6.691 -6.149 1.00 94.12 82 GLU A N 1
ATOM 645 C CA . GLU A 1 82 ? 4.740 8.089 -6.348 1.00 94.12 82 GLU A CA 1
ATOM 646 C C . GLU A 1 82 ? 3.548 8.902 -6.885 1.00 94.12 82 GLU A C 1
ATOM 648 O O . GLU A 1 82 ? 3.106 8.653 -8.010 1.00 94.12 82 GLU A O 1
ATOM 653 N N . PRO A 1 83 ? 2.991 9.840 -6.096 1.00 92.00 83 PRO A N 1
ATOM 654 C CA . PRO A 1 83 ? 1.873 10.685 -6.514 1.00 92.00 83 PRO A CA 1
ATOM 655 C C . PRO A 1 83 ? 2.304 11.828 -7.440 1.00 92.00 83 PRO A C 1
ATOM 657 O O . PRO A 1 83 ? 3.338 12.461 -7.226 1.00 92.00 83 PRO A O 1
ATOM 660 N N . ASP A 1 84 ? 1.454 12.186 -8.403 1.00 89.69 84 ASP A N 1
ATOM 661 C CA . ASP A 1 84 ? 1.679 13.335 -9.293 1.00 89.69 84 ASP A CA 1
ATOM 662 C C . ASP A 1 84 ? 1.342 14.705 -8.684 1.00 89.69 84 ASP A C 1
ATOM 664 O O . ASP A 1 84 ? 1.710 15.738 -9.242 1.00 89.69 84 ASP A O 1
ATOM 668 N N . PHE A 1 85 ? 0.685 14.723 -7.525 1.00 86.12 85 PHE A N 1
ATOM 669 C CA . PHE A 1 85 ? 0.309 15.934 -6.788 1.00 86.12 85 PHE A CA 1
ATOM 670 C C . PHE A 1 85 ? 1.310 16.325 -5.682 1.00 86.12 85 PHE A C 1
ATOM 672 O O . PHE A 1 85 ? 1.046 17.241 -4.903 1.00 86.12 85 PHE A O 1
ATOM 679 N N . GLY A 1 86 ? 2.471 15.664 -5.615 1.00 80.81 86 GLY A N 1
ATOM 680 C CA . GLY A 1 86 ? 3.482 15.887 -4.576 1.00 80.81 86 GLY A CA 1
ATOM 681 C C . GLY A 1 86 ? 3.182 15.150 -3.261 1.00 80.81 86 GLY A C 1
ATOM 682 O O . GLY A 1 86 ? 2.234 14.380 -3.170 1.00 80.81 86 GLY A O 1
ATOM 683 N N . GLY A 1 87 ? 4.021 15.350 -2.236 1.00 75.38 87 GLY A N 1
ATOM 684 C CA . GLY A 1 87 ? 3.878 14.690 -0.921 1.00 75.38 87 GLY A CA 1
ATOM 685 C C . GLY A 1 87 ? 4.890 13.576 -0.621 1.00 75.38 87 GLY A C 1
ATOM 686 O O . GLY A 1 87 ? 4.899 13.038 0.483 1.00 75.38 87 GLY A O 1
ATOM 687 N N . GLY A 1 88 ? 5.796 13.279 -1.558 1.00 84.62 88 GLY A N 1
ATOM 688 C CA . GLY A 1 88 ? 6.809 12.231 -1.405 1.00 84.62 88 GLY A CA 1
ATOM 689 C C . GLY A 1 88 ? 6.285 10.834 -1.753 1.00 84.62 88 GLY A C 1
ATOM 690 O O . GLY A 1 88 ? 5.090 10.625 -1.938 1.00 84.62 88 GLY A O 1
ATOM 691 N N . ARG A 1 89 ? 7.205 9.871 -1.886 1.00 85.94 89 ARG A N 1
ATOM 692 C CA . ARG A 1 89 ? 6.871 8.486 -2.251 1.00 85.94 89 ARG A CA 1
ATOM 693 C C . ARG A 1 89 ? 6.470 7.653 -1.031 1.00 85.94 89 ARG A C 1
ATOM 695 O O . ARG A 1 89 ? 7.138 7.708 0.004 1.00 85.94 89 ARG A O 1
ATOM 702 N N . LEU A 1 90 ? 5.449 6.818 -1.184 1.00 87.75 90 LEU A N 1
ATOM 703 C CA . LEU A 1 90 ? 4.973 5.875 -0.173 1.00 87.75 90 LEU A CA 1
ATOM 704 C C . LEU A 1 90 ? 5.596 4.492 -0.410 1.00 87.75 90 LEU A C 1
ATOM 706 O O . LEU A 1 90 ? 5.406 3.900 -1.468 1.00 87.75 90 LEU A O 1
ATOM 710 N N . GLY A 1 91 ? 6.358 3.972 0.554 1.00 89.31 91 GLY A N 1
ATOM 711 C CA . GLY A 1 91 ? 6.940 2.627 0.475 1.00 89.31 91 GLY A CA 1
ATOM 712 C C . GLY A 1 91 ? 5.993 1.569 1.041 1.00 89.31 91 GLY A C 1
ATOM 713 O O . GLY A 1 91 ? 5.634 1.649 2.213 1.00 89.31 91 GLY A O 1
ATOM 714 N N . LEU A 1 92 ? 5.631 0.562 0.243 1.00 87.19 92 LEU A N 1
ATOM 715 C CA . LEU A 1 92 ? 4.675 -0.485 0.616 1.00 87.19 92 LEU A CA 1
ATOM 716 C C . LEU A 1 92 ? 5.272 -1.881 0.445 1.00 87.19 92 LEU A C 1
ATOM 718 O O . LEU A 1 92 ? 6.080 -2.117 -0.449 1.00 87.19 92 LEU A O 1
ATOM 722 N N . TRP A 1 93 ? 4.838 -2.817 1.286 1.00 86.88 93 TRP A N 1
ATOM 723 C CA . TRP A 1 93 ? 5.128 -4.243 1.138 1.00 86.88 93 TRP A CA 1
ATOM 724 C C . TRP A 1 93 ? 3.880 -4.944 0.619 1.00 86.88 93 TRP A C 1
ATOM 726 O O . TRP A 1 93 ? 2.864 -4.969 1.309 1.00 86.88 93 TRP A O 1
ATOM 736 N N . ILE A 1 94 ? 3.963 -5.510 -0.583 1.00 85.25 94 ILE A N 1
ATOM 737 C CA . ILE A 1 94 ? 2.858 -6.235 -1.219 1.00 85.25 94 ILE A CA 1
ATOM 738 C C . ILE A 1 94 ? 3.255 -7.681 -1.479 1.00 85.25 94 ILE A C 1
ATOM 740 O O . ILE A 1 94 ? 4.435 -7.986 -1.655 1.00 85.25 94 ILE A O 1
ATOM 744 N N . LYS A 1 95 ? 2.280 -8.583 -1.545 1.00 86.69 95 LYS A N 1
ATOM 745 C CA . LYS A 1 95 ? 2.485 -9.938 -2.063 1.00 86.69 95 LYS A CA 1
ATOM 746 C C . LYS A 1 95 ? 2.243 -9.946 -3.565 1.00 86.69 95 LYS A C 1
ATOM 748 O O . LYS A 1 95 ? 1.355 -9.256 -4.061 1.00 86.69 95 LYS A O 1
ATOM 753 N N . LYS A 1 96 ? 2.977 -10.784 -4.300 1.00 82.06 96 LYS A N 1
ATOM 754 C CA . LYS A 1 96 ? 2.736 -10.975 -5.744 1.00 82.06 96 LYS A CA 1
ATOM 755 C C . LYS A 1 96 ? 1.306 -11.447 -6.037 1.00 82.06 96 LYS A C 1
ATOM 757 O O . LYS A 1 96 ? 0.756 -11.150 -7.094 1.00 82.06 96 LYS A O 1
ATOM 762 N N . GLU A 1 97 ? 0.694 -12.159 -5.095 1.00 83.69 97 GLU A N 1
ATOM 763 C CA . GLU A 1 97 ? -0.680 -12.639 -5.207 1.00 83.69 97 GLU A CA 1
ATOM 764 C C . GLU A 1 97 ? -1.767 -11.589 -4.960 1.00 83.69 97 GLU A C 1
ATOM 766 O O . GLU A 1 97 ? -2.925 -11.878 -5.284 1.00 83.69 97 GLU A O 1
ATOM 771 N N . ASP A 1 98 ? -1.421 -10.425 -4.397 1.00 86.50 98 ASP A N 1
ATOM 772 C CA . ASP A 1 98 ? -2.385 -9.370 -4.086 1.00 86.50 98 ASP A CA 1
ATOM 773 C C . ASP A 1 98 ? -3.011 -8.801 -5.364 1.00 86.50 98 ASP A C 1
ATOM 775 O O . ASP A 1 98 ? -2.453 -8.880 -6.464 1.00 86.50 98 ASP A O 1
ATOM 779 N N . THR A 1 99 ? -4.203 -8.228 -5.225 1.00 88.31 99 THR A N 1
ATOM 780 C CA . THR A 1 99 ? -4.925 -7.601 -6.334 1.00 88.31 99 THR A CA 1
ATOM 781 C C . THR A 1 99 ? -4.633 -6.106 -6.416 1.00 88.31 99 THR A C 1
ATOM 783 O O . THR A 1 99 ? -4.321 -5.454 -5.420 1.00 88.31 99 THR A O 1
ATOM 786 N N . VAL A 1 100 ? -4.815 -5.524 -7.601 1.00 91.12 100 VAL A N 1
ATOM 787 C CA . VAL A 1 100 ? -4.747 -4.068 -7.815 1.00 91.12 100 VAL A CA 1
ATOM 788 C C . VAL A 1 100 ? -5.715 -3.327 -6.888 1.00 91.12 100 VAL A C 1
ATOM 790 O O . VAL A 1 100 ? -5.372 -2.288 -6.331 1.00 91.12 100 VAL A O 1
ATOM 793 N N . GLN A 1 101 ? -6.896 -3.899 -6.642 1.00 89.56 101 GLN A N 1
ATOM 794 C CA . GLN A 1 101 ? -7.881 -3.330 -5.724 1.00 89.56 101 GLN A CA 1
ATOM 795 C C . GLN A 1 101 ? -7.373 -3.279 -4.274 1.00 89.56 101 GLN A C 1
ATOM 797 O O . GLN A 1 101 ? -7.677 -2.330 -3.556 1.00 89.56 101 GLN A O 1
ATOM 802 N N . HIS A 1 102 ? -6.572 -4.260 -3.844 1.00 87.88 102 HIS A N 1
ATOM 803 C CA . HIS A 1 102 ? -5.938 -4.225 -2.527 1.00 87.88 102 HIS A CA 1
ATOM 804 C C . HIS A 1 102 ? -4.972 -3.039 -2.404 1.00 87.88 102 HIS A C 1
ATOM 806 O O . HIS A 1 102 ? -5.064 -2.283 -1.440 1.00 87.88 102 HIS A O 1
ATOM 812 N N . LEU A 1 103 ? -4.119 -2.815 -3.410 1.00 90.75 103 LEU A N 1
ATOM 813 C CA . LEU A 1 103 ? -3.203 -1.671 -3.424 1.00 90.75 103 LEU A CA 1
ATOM 814 C C . LEU A 1 103 ? -3.947 -0.330 -3.446 1.00 90.75 103 LEU A C 1
ATOM 816 O O . LEU A 1 103 ? -3.565 0.587 -2.723 1.00 90.75 103 LEU A O 1
ATOM 820 N N . LYS A 1 104 ? -5.035 -0.222 -4.219 1.00 93.00 104 LYS A N 1
ATOM 821 C CA . LYS A 1 104 ? -5.847 1.001 -4.248 1.00 93.00 104 LYS A C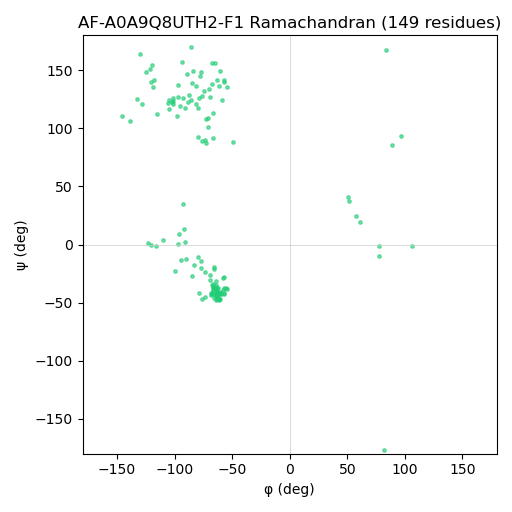A 1
ATOM 822 C C . LYS A 1 104 ? -6.492 1.324 -2.897 1.00 93.00 104 LYS A C 1
ATOM 824 O O . LYS A 1 104 ? -6.552 2.488 -2.509 1.00 93.00 104 LYS A O 1
ATOM 829 N N . ASN A 1 105 ? -6.940 0.309 -2.156 1.00 89.31 105 ASN A N 1
ATOM 830 C CA . ASN A 1 105 ? -7.431 0.509 -0.790 1.00 89.31 105 ASN A CA 1
ATOM 831 C C . ASN A 1 105 ? -6.326 1.076 0.114 1.00 89.31 105 ASN A C 1
ATOM 833 O O . ASN A 1 105 ? -6.544 2.103 0.740 1.00 89.31 105 ASN A O 1
ATOM 837 N N . ILE A 1 106 ? -5.119 0.499 0.088 1.00 87.44 106 ILE A N 1
ATOM 838 C CA . ILE A 1 106 ? -3.989 1.009 0.887 1.00 87.44 106 ILE A CA 1
ATOM 839 C C . ILE A 1 106 ? -3.697 2.482 0.557 1.00 87.44 106 ILE A C 1
ATOM 841 O O . ILE A 1 106 ? -3.494 3.292 1.455 1.00 87.44 106 ILE A O 1
ATOM 845 N N . ILE A 1 107 ? -3.711 2.858 -0.724 1.00 90.19 107 ILE A N 1
ATOM 846 C CA . ILE A 1 107 ? -3.477 4.247 -1.155 1.00 90.19 107 ILE A CA 1
ATOM 847 C C . ILE A 1 107 ? -4.601 5.185 -0.699 1.00 90.19 107 ILE A C 1
ATOM 849 O O . ILE A 1 107 ? -4.320 6.311 -0.293 1.00 90.19 107 ILE A O 1
ATOM 853 N N . LEU A 1 108 ? -5.863 4.743 -0.735 1.00 87.69 108 LEU A N 1
ATOM 854 C CA . LEU A 1 108 ? -6.982 5.515 -0.185 1.00 87.69 108 LEU A CA 1
ATOM 855 C C . LEU A 1 108 ? -6.756 5.804 1.297 1.00 87.69 108 LEU A C 1
ATOM 857 O O . LEU A 1 108 ? -7.079 6.881 1.776 1.00 87.69 108 LEU A O 1
ATOM 861 N N . GLU A 1 109 ? -6.220 4.846 2.029 1.00 82.62 109 GLU A N 1
ATOM 862 C CA . GLU A 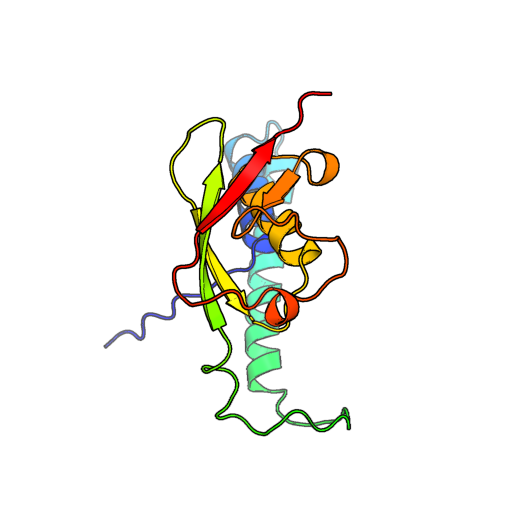1 109 ? -6.045 4.985 3.465 1.00 82.62 109 GLU A CA 1
ATOM 863 C C . GLU A 1 109 ? -4.833 5.832 3.849 1.00 82.62 109 GLU A C 1
ATOM 865 O O . GLU A 1 109 ? -4.931 6.657 4.753 1.00 82.62 109 GLU A O 1
ATOM 870 N N . GLU A 1 110 ? -3.705 5.649 3.162 1.00 86.25 110 GLU A N 1
ATOM 871 C CA . GLU A 1 110 ? -2.449 6.336 3.486 1.00 86.25 110 GLU A CA 1
ATOM 872 C C . GLU A 1 110 ? -2.358 7.731 2.856 1.00 86.25 110 GLU A C 1
ATOM 874 O O . GLU A 1 110 ? -1.665 8.601 3.377 1.00 86.25 110 GLU A O 1
ATOM 879 N N . MET A 1 111 ? -3.036 7.950 1.726 1.00 86.38 111 MET A N 1
ATOM 880 C CA . MET A 1 111 ? -2.947 9.193 0.950 1.00 86.38 111 MET A CA 1
ATOM 881 C C . MET A 1 111 ? -4.297 9.899 0.790 1.00 86.38 111 MET A C 1
ATOM 883 O O . MET A 1 111 ? -4.357 10.942 0.144 1.00 86.38 111 MET A O 1
ATOM 887 N N . GLU A 1 112 ? -5.378 9.332 1.338 1.00 90.75 112 GLU A N 1
ATOM 888 C CA . GLU A 1 112 ? -6.736 9.898 1.303 1.00 90.75 112 GLU A CA 1
ATOM 889 C C . GLU A 1 112 ? -7.262 10.162 -0.122 1.00 90.75 112 GLU A C 1
ATOM 891 O O . GLU A 1 112 ? -8.159 10.979 -0.336 1.00 90.75 112 GLU A O 1
ATOM 896 N N . VAL A 1 113 ? -6.733 9.440 -1.120 1.00 90.06 113 VAL A N 1
ATOM 897 C CA . VAL A 1 113 ? -7.160 9.546 -2.522 1.00 90.06 113 VAL A CA 1
ATOM 898 C C . VAL A 1 113 ? -8.288 8.541 -2.795 1.00 90.06 113 VAL A C 1
ATOM 900 O O . VAL A 1 113 ? -8.040 7.338 -2.732 1.00 90.06 113 VAL A O 1
ATOM 903 N N . PRO A 1 114 ? -9.509 8.975 -3.162 1.00 93.00 114 PRO A N 1
ATOM 904 C CA . PRO A 1 114 ? -10.613 8.076 -3.511 1.00 93.00 114 PRO A CA 1
ATOM 905 C C . PRO A 1 114 ? -10.239 7.075 -4.611 1.00 93.00 114 PRO A C 1
ATOM 907 O O . PRO A 1 114 ? -9.640 7.464 -5.612 1.00 93.00 114 PRO A O 1
ATOM 910 N N . ILE A 1 115 ? -10.599 5.798 -4.446 1.00 90.94 115 ILE A N 1
ATOM 911 C CA . ILE A 1 115 ? -10.226 4.682 -5.345 1.00 90.94 115 ILE A CA 1
ATOM 912 C C . ILE A 1 115 ? -10.622 4.965 -6.795 1.00 90.94 115 ILE A C 1
ATOM 914 O O . ILE A 1 115 ? -9.861 4.672 -7.716 1.00 90.94 115 ILE A O 1
ATOM 918 N N . GLU A 1 116 ? -11.784 5.581 -7.004 1.00 92.06 116 GLU A N 1
ATOM 919 C CA . GLU A 1 116 ? -12.296 5.963 -8.319 1.00 92.06 116 GLU A CA 1
ATOM 920 C C . GLU A 1 116 ? -11.453 7.048 -9.007 1.00 92.06 116 GLU A C 1
ATOM 922 O O . GLU A 1 116 ? -11.480 7.183 -10.232 1.00 92.06 116 GLU A O 1
ATOM 927 N N . ARG A 1 117 ? -10.671 7.806 -8.231 1.00 93.25 117 ARG A N 1
ATOM 928 C CA . ARG A 1 117 ? -9.740 8.829 -8.726 1.00 93.25 117 ARG A CA 1
ATOM 929 C C . ARG A 1 117 ? -8.322 8.301 -8.897 1.00 93.25 117 ARG A C 1
ATOM 931 O O . ARG A 1 117 ? -7.517 8.974 -9.542 1.00 93.25 117 ARG A O 1
ATOM 938 N N . GLN A 1 118 ? -8.015 7.127 -8.344 1.00 93.94 118 GLN A N 1
ATOM 939 C CA . GLN A 1 118 ? -6.691 6.525 -8.418 1.00 93.94 118 GLN A CA 1
ATOM 940 C C . GLN A 1 118 ? -6.468 5.840 -9.764 1.00 93.94 118 GLN A C 1
ATOM 942 O O . GLN A 1 118 ? -7.090 4.822 -10.087 1.00 93.94 118 GLN A O 1
ATOM 947 N N . ARG A 1 119 ? -5.487 6.342 -10.511 1.00 94.50 119 ARG A N 1
ATOM 948 C CA . ARG A 1 119 ? -4.851 5.590 -11.589 1.00 94.50 119 ARG A CA 1
ATOM 949 C C . ARG A 1 119 ? -3.471 5.142 -11.173 1.00 94.50 119 ARG A C 1
ATOM 951 O O . ARG A 1 119 ? -2.620 5.980 -10.889 1.00 94.50 119 ARG A O 1
ATOM 958 N N . LEU A 1 120 ? -3.257 3.836 -11.205 1.00 94.75 120 LEU A N 1
ATOM 959 C CA . LEU A 1 120 ? -1.960 3.235 -10.940 1.00 94.75 120 LEU A CA 1
ATOM 960 C C . LEU A 1 120 ? -1.331 2.844 -12.268 1.00 94.75 120 LEU A C 1
ATOM 962 O O . LEU A 1 120 ? -1.942 2.101 -13.038 1.00 94.75 120 LEU A O 1
ATOM 966 N N . LEU A 1 121 ? -0.138 3.362 -12.538 1.00 94.06 121 LEU A N 1
ATOM 967 C CA . LEU A 1 121 ? 0.618 3.046 -13.740 1.00 94.06 121 LEU A CA 1
ATOM 968 C C . LEU A 1 121 ? 1.962 2.440 -13.368 1.00 94.06 121 LEU A C 1
ATOM 970 O O . LEU A 1 121 ? 2.642 2.900 -12.454 1.00 94.06 121 LEU A O 1
ATOM 974 N N . TYR A 1 122 ? 2.361 1.428 -14.124 1.00 92.88 122 TYR A N 1
ATOM 975 C CA . TYR A 1 122 ? 3.683 0.832 -14.030 1.00 92.88 122 TYR A CA 1
ATOM 976 C C . TYR A 1 122 ? 4.261 0.682 -15.431 1.00 92.88 122 TYR A C 1
ATOM 978 O O . TYR A 1 122 ? 3.615 0.107 -16.308 1.00 92.88 122 TYR A O 1
ATOM 986 N N . LEU A 1 123 ? 5.455 1.239 -15.659 1.00 88.31 123 LEU A N 1
ATOM 987 C CA . LEU A 1 123 ? 6.116 1.253 -16.974 1.00 88.31 123 LEU A CA 1
ATOM 988 C C . LEU A 1 123 ? 5.197 1.780 -18.101 1.00 88.31 123 LEU A C 1
ATOM 990 O O . LEU A 1 123 ? 5.190 1.259 -19.214 1.00 88.31 123 LEU A O 1
ATOM 994 N N . GLY A 1 124 ? 4.368 2.784 -17.795 1.00 85.88 124 GLY A N 1
ATOM 995 C CA . GLY A 1 124 ? 3.397 3.363 -18.731 1.00 85.88 124 GLY A CA 1
ATOM 996 C C . GLY A 1 124 ? 2.118 2.543 -18.956 1.00 85.88 124 GLY A C 1
ATOM 997 O O . GLY A 1 124 ? 1.241 2.995 -19.689 1.00 85.88 124 GLY A O 1
ATOM 998 N N . SER A 1 125 ? 1.969 1.374 -18.324 1.00 89.88 125 SER A N 1
ATOM 999 C CA . SER A 1 125 ? 0.756 0.548 -18.400 1.00 89.88 125 SER A CA 1
ATOM 1000 C C . SER A 1 125 ? -0.158 0.785 -17.198 1.00 89.88 125 SER A C 1
ATOM 1002 O O . SER A 1 125 ? 0.277 0.661 -16.054 1.00 89.88 125 SER A O 1
ATOM 1004 N N . GLU A 1 126 ? -1.431 1.100 -17.449 1.00 92.25 126 GLU A N 1
ATOM 1005 C CA . GLU A 1 126 ? -2.440 1.288 -16.397 1.00 92.25 126 GLU A CA 1
ATOM 1006 C C . GLU A 1 126 ? -2.904 -0.064 -15.837 1.00 92.25 126 GLU A C 1
ATOM 1008 O O . GLU A 1 126 ? -3.324 -0.967 -16.573 1.00 92.25 126 GLU A O 1
ATOM 1013 N N . PHE A 1 127 ? -2.843 -0.199 -14.515 1.00 93.19 127 PHE A N 1
ATOM 1014 C CA . PHE A 1 127 ? -3.334 -1.376 -13.816 1.00 93.19 127 PHE A CA 1
ATOM 1015 C C . PHE A 1 127 ? -4.854 -1.488 -13.915 1.00 93.19 127 PHE A C 1
ATOM 1017 O O . PHE A 1 127 ? -5.586 -0.510 -13.775 1.00 93.19 127 PHE A O 1
ATOM 1024 N N . GLN A 1 128 ? -5.319 -2.715 -14.134 1.00 89.44 128 GLN A N 1
ATOM 1025 C CA . GLN A 1 128 ? -6.729 -3.053 -14.257 1.00 89.44 128 GLN A CA 1
ATOM 1026 C C . GLN A 1 128 ? -7.258 -3.566 -12.922 1.00 89.44 128 GLN A C 1
ATOM 1028 O O . GLN A 1 128 ? -6.615 -4.377 -1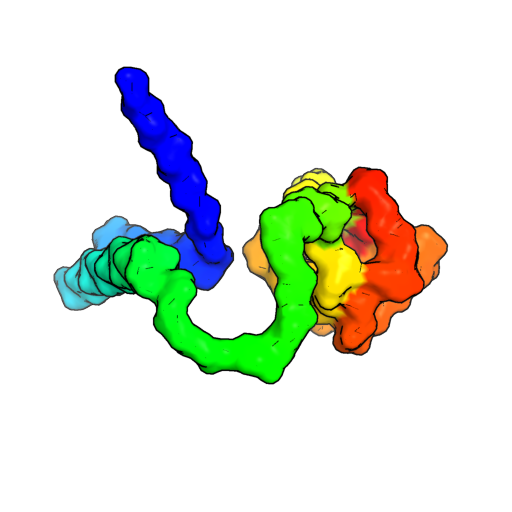2.247 1.00 89.44 128 GLN A O 1
ATOM 1033 N N . ASP A 1 129 ? -8.454 -3.119 -12.558 1.00 82.12 129 ASP A N 1
ATOM 1034 C CA . ASP A 1 129 ? -9.108 -3.569 -11.335 1.00 82.12 129 ASP A CA 1
ATOM 1035 C C . ASP A 1 129 ? -9.395 -5.076 -11.390 1.00 82.12 129 ASP A C 1
ATOM 1037 O O . ASP A 1 129 ? -9.709 -5.643 -12.435 1.00 82.12 129 ASP A O 1
ATOM 1041 N N . GLY A 1 130 ? -9.228 -5.752 -10.252 1.00 79.19 130 GLY A N 1
ATOM 1042 C CA . GLY A 1 130 ? -9.383 -7.207 -10.144 1.00 79.19 130 GLY A CA 1
ATOM 1043 C C . GLY A 1 130 ? -8.204 -8.034 -10.676 1.00 79.19 130 GLY A C 1
ATOM 1044 O O . GLY A 1 130 ? -8.148 -9.236 -10.408 1.00 79.19 130 GLY A O 1
ATOM 1045 N N . GLN A 1 131 ? -7.226 -7.428 -11.360 1.00 88.69 131 GLN A N 1
ATOM 1046 C CA . GLN A 1 131 ? -6.012 -8.132 -11.769 1.00 88.69 131 GLN A CA 1
ATOM 1047 C C . GLN A 1 131 ? -5.046 -8.300 -10.584 1.00 88.69 131 GLN A C 1
ATOM 1049 O O . GLN A 1 131 ? -4.995 -7.478 -9.670 1.00 88.69 131 GLN A O 1
ATOM 1054 N N . ARG A 1 132 ? -4.282 -9.393 -10.592 1.00 85.06 132 ARG A N 1
ATOM 1055 C CA . ARG A 1 132 ? -3.221 -9.684 -9.615 1.00 85.06 132 ARG A CA 1
ATOM 1056 C C . ARG A 1 132 ? -1.906 -9.002 -9.993 1.00 85.06 132 ARG A C 1
ATOM 1058 O O . ARG A 1 132 ? -1.622 -8.842 -11.180 1.00 85.06 132 ARG A O 1
ATOM 1065 N N . MET A 1 133 ? -1.105 -8.645 -8.990 1.00 85.56 133 MET A N 1
ATOM 1066 C CA . MET A 1 133 ? 0.172 -7.940 -9.166 1.00 85.56 133 MET A CA 1
ATOM 1067 C C . MET A 1 133 ? 1.215 -8.759 -9.935 1.00 85.56 133 MET A C 1
ATOM 1069 O O . MET A 1 133 ? 2.005 -8.198 -10.693 1.00 85.56 133 MET A O 1
ATOM 1073 N N . ASP A 1 134 ? 1.189 -10.088 -9.802 1.00 84.69 134 ASP A N 1
ATOM 1074 C CA . ASP A 1 134 ? 2.079 -11.004 -10.522 1.00 84.69 134 ASP A CA 1
ATOM 1075 C C . ASP A 1 134 ? 2.000 -10.881 -12.053 1.00 84.69 134 ASP A C 1
ATOM 1077 O O . ASP A 1 134 ? 3.000 -11.105 -12.734 1.00 84.69 134 ASP A O 1
ATOM 1081 N N . ARG A 1 135 ? 0.856 -10.463 -12.607 1.00 84.94 135 ARG A N 1
ATOM 1082 C CA . ARG A 1 135 ? 0.675 -10.266 -14.057 1.00 84.94 135 ARG A CA 1
ATOM 1083 C C . ARG A 1 135 ? 1.452 -9.089 -14.618 1.00 84.94 135 ARG A C 1
ATOM 1085 O O . ARG A 1 135 ? 1.778 -9.092 -15.802 1.00 84.94 135 ARG A O 1
ATOM 1092 N N . TYR A 1 136 ? 1.740 -8.102 -13.782 1.00 84.75 136 TYR A N 1
ATOM 1093 C CA . TYR A 1 136 ? 2.442 -6.890 -14.181 1.00 84.75 136 TYR A CA 1
ATOM 1094 C C . TYR A 1 136 ? 3.958 -7.002 -14.011 1.00 84.75 136 TYR A C 1
ATOM 1096 O O . TYR A 1 136 ? 4.658 -6.037 -14.294 1.00 84.75 136 TYR A O 1
ATOM 1104 N N . HIS A 1 137 ? 4.463 -8.168 -13.581 1.00 84.44 137 HIS A N 1
ATOM 1105 C CA . HIS A 1 137 ? 5.888 -8.410 -13.334 1.00 84.44 137 HIS A CA 1
ATOM 1106 C C . HIS A 1 137 ? 6.515 -7.328 -12.440 1.00 84.44 137 HIS A C 1
ATOM 1108 O O . HIS A 1 137 ? 7.624 -6.870 -12.688 1.00 84.44 137 HIS A O 1
ATOM 1114 N N . VAL A 1 138 ? 5.782 -6.899 -11.406 1.00 82.44 138 VAL A N 1
ATOM 1115 C CA . VAL A 1 138 ? 6.255 -5.873 -10.472 1.00 82.44 138 VAL A CA 1
ATOM 1116 C C . VAL A 1 138 ? 7.433 -6.426 -9.672 1.00 82.44 138 VAL A C 1
ATOM 1118 O O . VAL A 1 138 ? 7.282 -7.367 -8.882 1.00 82.44 138 VAL A O 1
ATOM 1121 N N . ASP A 1 139 ? 8.605 -5.844 -9.906 1.00 83.38 139 ASP A N 1
ATOM 1122 C CA . ASP A 1 139 ? 9.852 -6.208 -9.241 1.00 83.38 139 ASP A CA 1
ATOM 1123 C C . ASP A 1 139 ? 10.042 -5.495 -7.896 1.00 83.38 139 ASP A C 1
ATOM 1125 O O . ASP A 1 139 ? 9.306 -4.584 -7.512 1.00 83.38 139 ASP A O 1
ATOM 1129 N N . HIS A 1 140 ? 11.054 -5.937 -7.150 1.00 86.25 140 HIS A N 1
ATOM 1130 C CA . HIS A 1 140 ? 11.461 -5.286 -5.912 1.00 86.25 140 HIS A CA 1
ATOM 1131 C C . HIS A 1 140 ? 11.920 -3.846 -6.183 1.00 86.25 140 HIS A C 1
ATOM 1133 O O . HIS A 1 140 ? 12.682 -3.592 -7.112 1.00 86.25 140 HIS A O 1
ATOM 1139 N N . ASP A 1 141 ? 11.483 -2.917 -5.337 1.00 89.25 141 ASP A N 1
ATOM 1140 C CA . ASP A 1 141 ? 11.702 -1.473 -5.451 1.00 89.25 141 ASP A CA 1
ATOM 1141 C C . ASP A 1 141 ? 11.115 -0.832 -6.718 1.00 89.25 141 ASP A C 1
ATOM 1143 O O . ASP A 1 141 ? 11.480 0.289 -7.074 1.00 89.25 141 ASP A O 1
ATOM 1147 N N . ALA A 1 142 ? 10.158 -1.503 -7.368 1.00 91.00 142 ALA A N 1
ATOM 1148 C CA . ALA A 1 142 ? 9.388 -0.918 -8.454 1.00 91.00 142 ALA A CA 1
ATOM 1149 C C . ALA A 1 142 ? 8.666 0.360 -8.005 1.00 91.00 142 ALA A C 1
ATOM 1151 O O . ALA A 1 142 ? 8.103 0.419 -6.909 1.00 91.00 142 ALA A O 1
ATOM 1152 N N . VAL A 1 143 ? 8.652 1.365 -8.882 1.00 92.56 143 VAL A N 1
ATOM 1153 C CA . VAL A 1 143 ? 7.912 2.615 -8.686 1.00 92.56 143 VAL A CA 1
ATOM 1154 C C . VAL A 1 143 ? 6.626 2.559 -9.505 1.00 92.56 143 VAL A C 1
ATOM 1156 O O . VAL A 1 143 ? 6.669 2.393 -10.723 1.00 92.56 143 VAL A O 1
ATOM 1159 N N . ILE A 1 144 ? 5.492 2.678 -8.825 1.00 94.88 144 ILE A N 1
ATOM 1160 C CA . ILE A 1 144 ? 4.155 2.782 -9.402 1.00 94.88 144 ILE A CA 1
ATOM 1161 C C . ILE A 1 144 ? 3.748 4.250 -9.347 1.00 94.88 144 ILE A C 1
ATOM 1163 O O . ILE A 1 144 ? 3.719 4.858 -8.277 1.00 94.88 144 ILE A O 1
ATOM 1167 N N . GLU A 1 145 ? 3.416 4.819 -10.498 1.00 94.88 145 GLU A N 1
ATOM 1168 C CA . GLU A 1 145 ? 2.921 6.187 -10.588 1.00 94.88 145 GLU A CA 1
ATOM 1169 C C . GLU A 1 145 ? 1.442 6.225 -10.193 1.00 94.88 145 GLU A C 1
ATOM 1171 O O . GLU A 1 145 ? 0.615 5.513 -10.771 1.00 94.88 145 GLU A O 1
ATOM 1176 N N . LEU A 1 146 ? 1.100 7.083 -9.234 1.00 95.31 146 LEU A N 1
ATOM 1177 C CA . LEU A 1 146 ? -0.274 7.410 -8.875 1.00 95.31 146 LEU A CA 1
ATOM 1178 C C . LEU A 1 146 ? -0.666 8.722 -9.560 1.00 95.31 146 LEU A C 1
ATOM 1180 O O . LEU A 1 146 ? -0.187 9.794 -9.193 1.00 95.31 146 LEU A O 1
ATOM 1184 N N . ARG A 1 147 ? -1.569 8.636 -10.540 1.00 94.38 147 ARG A N 1
ATOM 1185 C CA . ARG A 1 147 ? -2.176 9.804 -11.193 1.00 94.38 147 ARG A CA 1
ATOM 1186 C C . ARG A 1 147 ? -3.565 10.038 -10.633 1.00 94.38 147 ARG A C 1
ATOM 1188 O O . ARG A 1 147 ? -4.408 9.138 -10.694 1.00 94.38 147 ARG A O 1
ATOM 1195 N N . VAL A 1 148 ? -3.832 11.249 -10.160 1.00 91.56 148 VAL A N 1
ATOM 1196 C CA . VAL A 1 148 ? -5.170 11.619 -9.685 1.00 91.56 148 VAL A CA 1
ATOM 1197 C C . VAL A 1 148 ? -5.963 12.249 -10.819 1.00 91.56 148 VAL A C 1
ATOM 1199 O O . VAL A 1 148 ? -5.530 13.203 -11.462 1.00 91.56 148 VAL A O 1
ATOM 1202 N N . ARG A 1 149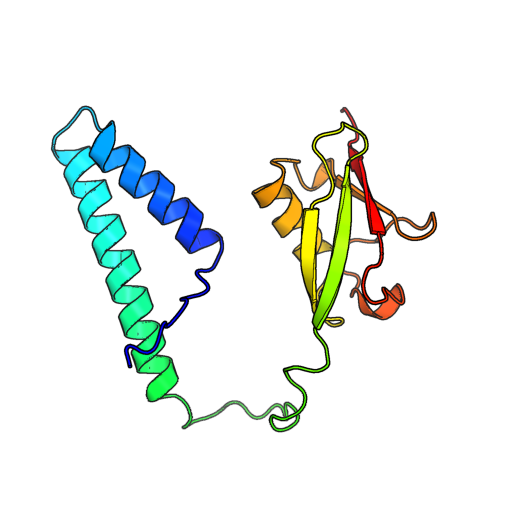 ? -7.154 11.714 -11.085 1.00 89.19 149 ARG A N 1
ATOM 1203 C CA . ARG A 1 149 ? -8.119 12.377 -11.969 1.00 89.19 149 ARG A CA 1
ATOM 1204 C C . ARG A 1 149 ? -8.941 13.370 -11.143 1.00 89.19 149 ARG A C 1
ATOM 1206 O O . ARG A 1 149 ? -9.554 12.984 -10.148 1.00 89.19 149 ARG A O 1
ATOM 1213 N N . MET A 1 150 ? -8.957 14.634 -11.561 1.00 73.06 150 MET A N 1
ATOM 1214 C CA . MET A 1 150 ? -9.946 15.605 -11.093 1.00 73.06 150 MET A CA 1
ATOM 1215 C C . MET A 1 150 ? -11.226 15.386 -11.903 1.00 73.06 150 MET A C 1
ATOM 1217 O O . MET A 1 150 ? -11.177 15.390 -13.133 1.00 73.06 150 MET A O 1
ATOM 1221 N N . GLY A 1 151 ? -12.320 15.090 -11.204 1.00 58.38 151 GLY A N 1
ATOM 1222 C CA . GLY A 1 151 ? -13.669 15.061 -11.771 1.00 58.38 151 GLY A CA 1
ATOM 1223 C C . GLY A 1 151 ? -14.335 16.417 -11.646 1.00 58.38 151 GLY A C 1
ATOM 1224 O O . GLY A 1 151 ? -13.968 17.146 -10.695 1.00 58.38 151 GLY A O 1
#

Radius of gyration: 19.6 Å; Cα contacts (8 Å, |Δi|>4): 170; chains: 1; bounding box: 37×46×48 Å